Protein AF-A0A1E4PEZ4-F1 (afdb_monomer)

Foldseek 3Di:
DDDDDDDDDDDDPPDDDDDDPPPPPVVPPPDVVPPQDPVNVVLLVVLVVCVVVVVLVVSVVSLVVSCVVRVPDDHDPVSVCSVVVPD

Nearest PDB structures (foldseek):
  4gyo-assembly2_A  TM=7.003E-01  e=5.827E+00  Bacillus subtilis subsp. subtilis str. 168

Mean predicted aligned error: 16.25 Å

Solvent-accessible surface area (backbone atoms only — not comparable to full-atom values): 5839 Å² total; per-residue (Å²): 134,90,84,89,89,77,90,81,78,83,83,75,83,79,76,76,86,79,83,74,88,78,77,72,67,76,78,69,76,78,56,96,79,72,66,69,48,74,67,54,53,51,52,54,48,54,33,50,50,28,49,74,74,64,42,48,69,63,20,46,56,52,50,53,49,50,42,68,79,36,76,81,46,83,68,56,70,72,61,46,48,57,57,74,74,54,133

Sequence (87 aa):
MQAAPAPQAESAPTAPPTDAPSMMMKLRAASPEETMTPAMAAELQAIRLLYAHGDTTAARARLDAFHHEHPHAVLPPDLQRHLETTP

Secondary structure (DSSP, 8-state):
------PPP----------------------TTTTS-HHHHHHHHHHHHHHHHT-HHHHHHHHHHHHHH-TTS---HHHHHHHHH--

pLDDT: mean 73.7, std 16.55, range [44.53, 93.94]

Structure (mmCIF, N/CA/C/O backbone):
data_AF-A0A1E4PEZ4-F1
#
_entry.id   AF-A0A1E4PEZ4-F1
#
loop_
_atom_site.group_PDB
_atom_site.id
_atom_site.type_symbol
_atom_site.label_atom_id
_atom_site.label_alt_id
_atom_site.label_comp_id
_atom_site.label_asym_id
_atom_site.label_entity_id
_atom_site.label_seq_id
_atom_site.pdbx_PDB_ins_code
_atom_site.Cartn_x
_atom_site.Cartn_y
_atom_site.Cartn_z
_atom_site.occupancy
_atom_site.B_iso_or_equiv
_atom_site.auth_seq_id
_atom_site.auth_comp_id
_atom_site.auth_asym_id
_atom_site.auth_atom_id
_atom_site.pdbx_PDB_model_num
ATOM 1 N N . MET A 1 1 ? 5.913 -24.311 -93.161 1.00 45.53 1 MET A N 1
ATOM 2 C CA . MET A 1 1 ? 7.245 -23.672 -93.210 1.00 45.53 1 MET A CA 1
ATOM 3 C C . MET A 1 1 ? 7.607 -23.235 -91.798 1.00 45.53 1 MET A C 1
ATOM 5 O O . MET A 1 1 ? 6.734 -22.739 -91.099 1.00 45.53 1 MET A O 1
ATOM 9 N N . GLN A 1 2 ? 8.844 -23.530 -91.399 1.00 58.72 2 GLN A N 1
ATOM 10 C CA . GLN A 1 2 ? 9.526 -23.219 -90.135 1.00 58.72 2 GLN A CA 1
ATOM 11 C C . GLN A 1 2 ? 9.337 -21.789 -89.608 1.00 58.72 2 GLN A C 1
ATOM 13 O O . GLN A 1 2 ? 9.341 -20.849 -90.394 1.00 58.72 2 GLN A O 1
ATOM 18 N N . ALA A 1 3 ? 9.359 -21.639 -88.279 1.00 54.62 3 ALA A N 1
ATOM 19 C CA . ALA A 1 3 ? 10.499 -21.033 -87.575 1.00 54.62 3 ALA A CA 1
ATOM 20 C C . ALA A 1 3 ? 10.395 -21.280 -86.056 1.00 54.62 3 ALA A C 1
ATOM 22 O O . ALA A 1 3 ? 9.424 -20.881 -85.420 1.00 54.62 3 ALA A O 1
ATOM 23 N N . ALA A 1 4 ? 11.413 -21.934 -85.494 1.00 56.41 4 ALA A N 1
ATOM 24 C CA . ALA A 1 4 ? 11.743 -21.888 -84.071 1.00 56.41 4 ALA A CA 1
ATOM 25 C C . ALA A 1 4 ? 12.766 -20.762 -83.848 1.00 56.41 4 ALA A C 1
ATOM 27 O O . ALA A 1 4 ? 13.685 -20.617 -84.657 1.00 56.41 4 ALA A O 1
ATOM 28 N N . PRO A 1 5 ? 12.588 -19.943 -82.804 1.00 54.59 5 PRO A N 1
ATOM 29 C CA . PRO A 1 5 ? 13.709 -19.568 -81.920 1.00 54.59 5 PRO A CA 1
ATOM 30 C C . PRO A 1 5 ? 13.224 -19.402 -80.457 1.00 54.59 5 PRO A C 1
ATOM 32 O O . PRO A 1 5 ? 12.049 -19.143 -80.235 1.00 54.59 5 PRO A O 1
ATOM 35 N N . ALA A 1 6 ? 13.977 -19.471 -79.361 1.00 58.28 6 ALA A N 1
ATOM 36 C CA . ALA A 1 6 ? 15.326 -19.861 -78.953 1.00 58.28 6 ALA A CA 1
ATOM 37 C C . ALA A 1 6 ? 15.233 -20.048 -77.407 1.00 58.28 6 ALA A C 1
ATOM 39 O O . ALA A 1 6 ? 14.353 -19.437 -76.791 1.00 58.28 6 ALA A O 1
ATOM 40 N N . PRO A 1 7 ? 16.071 -20.871 -76.751 1.00 55.03 7 PRO A N 1
ATOM 41 C CA . PRO A 1 7 ? 15.986 -21.082 -75.305 1.00 55.03 7 PRO A CA 1
ATOM 42 C C . PRO A 1 7 ? 16.459 -19.827 -74.558 1.00 55.03 7 PRO A C 1
ATOM 44 O O . PRO A 1 7 ? 17.584 -19.373 -74.761 1.00 55.03 7 PRO A O 1
ATOM 47 N N . GLN A 1 8 ? 15.603 -19.250 -73.708 1.00 61.16 8 GLN A N 1
ATOM 48 C CA . GLN A 1 8 ? 16.029 -18.207 -72.777 1.00 61.16 8 GLN A CA 1
ATOM 49 C C . GLN A 1 8 ? 16.684 -18.825 -71.541 1.00 61.16 8 GLN A C 1
ATOM 51 O O . GLN A 1 8 ? 16.320 -19.909 -71.090 1.00 61.16 8 GLN A O 1
ATOM 56 N N . ALA A 1 9 ? 17.710 -18.115 -71.089 1.00 57.44 9 ALA A N 1
ATOM 57 C CA . ALA A 1 9 ? 18.800 -18.562 -70.247 1.00 57.44 9 ALA A CA 1
ATOM 58 C C . ALA A 1 9 ? 18.407 -18.983 -68.822 1.00 57.44 9 ALA A C 1
ATOM 60 O O . ALA A 1 9 ? 17.392 -18.571 -68.264 1.00 57.44 9 ALA A O 1
ATOM 61 N N . GLU A 1 10 ? 19.299 -19.799 -68.267 1.00 56.75 10 GLU A N 1
ATOM 62 C CA . GLU A 1 10 ? 19.378 -20.320 -66.907 1.00 56.75 10 GLU A CA 1
ATOM 63 C C . GLU A 1 10 ? 18.864 -19.369 -65.816 1.00 56.75 10 GLU A C 1
ATOM 65 O O . GLU A 1 10 ? 19.314 -18.234 -65.658 1.00 56.75 10 GLU A O 1
ATOM 70 N N . SER A 1 11 ? 17.950 -19.890 -64.996 1.00 55.81 11 SER A N 1
ATOM 71 C CA . SER A 1 11 ? 17.629 -19.318 -63.692 1.00 55.81 11 SER A CA 1
ATOM 72 C C . SER A 1 11 ? 18.813 -19.547 -62.755 1.00 55.81 11 SER A C 1
ATOM 74 O O . SER A 1 11 ? 19.069 -20.674 -62.335 1.00 55.81 11 SER A O 1
ATOM 76 N N . ALA A 1 12 ? 19.538 -18.482 -62.423 1.00 58.88 12 ALA A N 1
ATOM 77 C CA . ALA A 1 12 ? 20.491 -18.507 -61.323 1.00 58.88 12 ALA A CA 1
ATOM 78 C C . ALA A 1 12 ? 19.748 -18.861 -60.016 1.00 58.88 12 ALA A C 1
ATOM 80 O O . ALA A 1 12 ? 18.721 -18.239 -59.721 1.00 58.88 12 ALA A O 1
ATOM 81 N N . PRO A 1 13 ? 20.221 -19.829 -59.212 1.00 54.62 13 PRO A N 1
ATOM 82 C CA . PRO A 1 13 ? 19.662 -20.062 -57.893 1.00 54.62 13 PRO A CA 1
ATOM 83 C C . PRO A 1 13 ? 20.089 -18.913 -56.979 1.00 54.62 13 PRO A C 1
ATOM 85 O O . PRO A 1 13 ? 21.207 -18.880 -56.466 1.00 54.62 13 PRO A O 1
ATOM 88 N N . THR A 1 14 ? 19.192 -17.952 -56.770 1.00 59.69 14 THR A N 1
ATOM 89 C CA . THR A 1 14 ? 19.301 -17.023 -55.646 1.00 59.69 14 THR A CA 1
ATOM 90 C C . THR A 1 14 ? 19.197 -17.853 -54.372 1.00 59.69 14 THR A C 1
ATOM 92 O O . THR A 1 14 ? 18.120 -18.327 -54.012 1.00 59.69 14 THR A O 1
ATOM 95 N N . ALA A 1 15 ? 20.340 -18.088 -53.730 1.00 59.94 15 ALA A N 1
ATOM 96 C CA . ALA A 1 15 ? 20.405 -18.749 -52.439 1.00 59.94 15 ALA A CA 1
ATOM 97 C C . ALA A 1 15 ? 19.507 -18.009 -51.423 1.00 59.94 15 ALA A C 1
ATOM 99 O O . ALA A 1 15 ? 19.495 -16.773 -51.404 1.00 59.94 15 ALA A O 1
ATOM 100 N N . PRO A 1 16 ? 18.743 -18.733 -50.590 1.00 66.12 16 PRO A N 1
ATOM 101 C CA . PRO A 1 16 ? 17.913 -18.114 -49.569 1.00 66.12 16 PRO A CA 1
ATOM 102 C C . PRO A 1 16 ? 18.768 -17.488 -48.453 1.00 66.12 16 PRO A C 1
ATOM 104 O O . PRO A 1 16 ? 19.829 -18.018 -48.123 1.00 66.12 16 PRO A O 1
ATOM 107 N N . PRO A 1 17 ? 18.257 -16.414 -47.826 1.00 65.06 17 PRO A N 1
ATOM 108 C CA . PRO A 1 17 ? 18.604 -15.899 -46.519 1.00 65.06 17 PRO A CA 1
ATOM 109 C C . PRO A 1 17 ? 19.313 -16.814 -45.527 1.00 65.06 17 PRO A C 1
ATOM 111 O O . PRO A 1 17 ? 18.598 -17.439 -44.748 1.00 65.06 17 PRO A O 1
ATOM 114 N N . THR A 1 18 ? 20.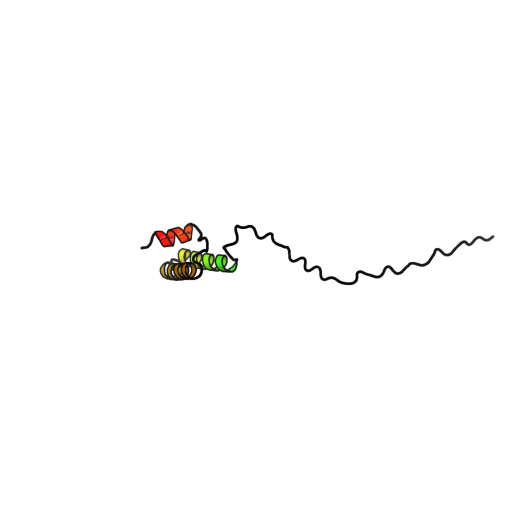641 -16.897 -45.484 1.00 59.16 18 THR A N 1
ATOM 115 C CA . THR A 1 18 ? 21.319 -17.447 -44.303 1.00 59.16 18 THR A CA 1
ATOM 116 C C . THR A 1 18 ? 21.116 -16.492 -43.128 1.00 59.16 18 THR A C 1
ATOM 118 O O . THR A 1 18 ? 21.471 -15.322 -43.218 1.00 59.16 18 THR A O 1
ATOM 121 N N . ASP A 1 19 ? 20.553 -17.042 -42.055 1.00 56.59 19 ASP A N 1
ATOM 122 C CA . ASP A 1 19 ? 20.812 -16.724 -40.649 1.00 56.59 19 ASP A CA 1
ATOM 123 C C . ASP A 1 19 ? 20.758 -15.250 -40.206 1.00 56.59 19 ASP A C 1
ATOM 125 O O . ASP A 1 19 ? 21.695 -14.473 -40.365 1.00 56.59 19 ASP A O 1
ATOM 129 N N . ALA A 1 20 ? 19.669 -14.908 -39.523 1.00 55.56 20 ALA A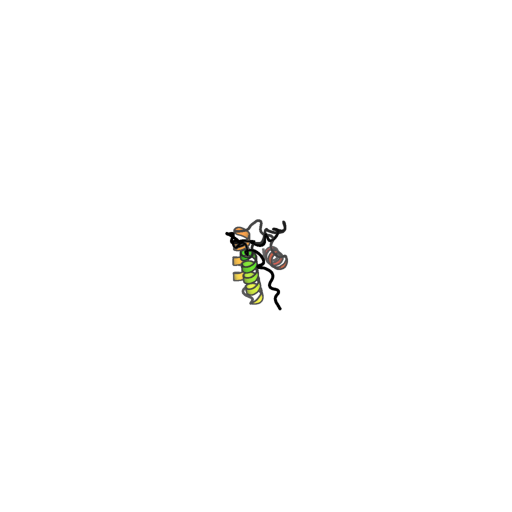 N 1
ATOM 130 C CA . ALA A 1 20 ? 19.772 -14.407 -38.156 1.00 55.56 20 ALA A CA 1
ATOM 131 C C . ALA A 1 20 ? 18.382 -14.494 -37.509 1.00 55.56 20 ALA A C 1
ATOM 133 O O . ALA A 1 20 ? 17.424 -13.935 -38.061 1.00 55.56 20 ALA A O 1
ATOM 134 N N . PRO A 1 21 ? 18.220 -15.117 -36.326 1.00 54.66 21 PRO A N 1
ATOM 135 C CA . PRO A 1 21 ? 17.087 -14.789 -35.486 1.00 54.66 21 PRO A CA 1
ATOM 136 C C . PRO A 1 21 ? 17.255 -13.314 -35.123 1.00 54.66 21 PRO A C 1
ATOM 138 O O . PRO A 1 21 ? 18.036 -12.960 -34.242 1.00 54.66 21 PRO A O 1
ATOM 141 N N . SER A 1 22 ? 16.545 -12.436 -35.837 1.00 49.97 22 SER A N 1
ATOM 142 C CA . SER A 1 22 ? 16.312 -11.064 -35.402 1.00 49.97 22 SER A CA 1
ATOM 143 C C . SER A 1 22 ? 15.534 -11.134 -34.092 1.00 49.97 22 SER A C 1
ATOM 145 O O . SER A 1 22 ? 14.316 -10.979 -34.048 1.00 49.97 22 SER A O 1
ATOM 147 N N . MET A 1 23 ? 16.260 -11.360 -32.997 1.00 59.19 23 MET A N 1
ATOM 148 C CA . MET A 1 23 ? 15.890 -10.916 -31.668 1.00 59.19 23 MET A CA 1
ATOM 149 C C . MET A 1 23 ? 15.917 -9.386 -31.699 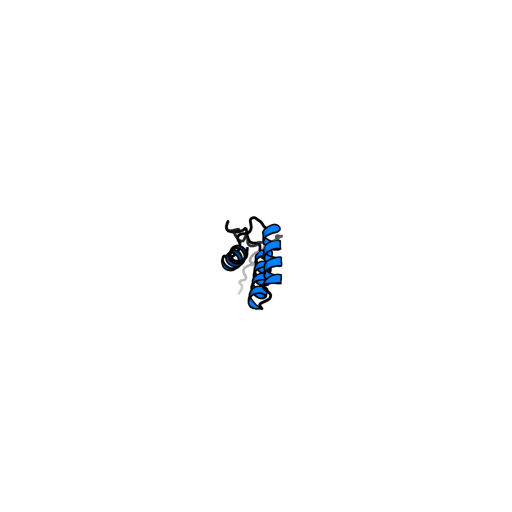1.00 59.19 23 MET A C 1
ATOM 151 O O . MET A 1 23 ? 16.729 -8.738 -31.048 1.00 59.19 23 MET A O 1
ATOM 155 N N . MET A 1 24 ? 14.997 -8.784 -32.455 1.00 52.81 24 MET A N 1
ATOM 156 C CA . MET A 1 24 ? 14.505 -7.454 -32.149 1.00 52.81 24 MET A CA 1
ATOM 157 C C . MET A 1 24 ? 13.690 -7.607 -30.868 1.00 52.81 24 MET A C 1
ATOM 159 O O . MET A 1 24 ? 12.460 -7.563 -30.857 1.00 52.81 24 MET A O 1
ATOM 163 N N . MET A 1 25 ? 14.405 -7.815 -29.758 1.00 54.31 25 MET A N 1
ATOM 164 C CA . MET A 1 25 ? 13.957 -7.293 -28.488 1.00 54.31 25 MET A CA 1
ATOM 165 C C . MET A 1 25 ? 13.664 -5.833 -28.781 1.00 54.31 25 MET A C 1
ATOM 167 O O . MET A 1 25 ? 14.571 -5.061 -29.088 1.00 54.31 25 MET A O 1
ATOM 171 N N . LYS A 1 26 ? 12.373 -5.493 -28.810 1.00 57.31 26 LYS A N 1
ATOM 172 C CA . LYS A 1 26 ? 11.917 -4.116 -28.735 1.00 57.31 26 LYS A CA 1
ATOM 173 C C . LYS A 1 26 ? 12.723 -3.499 -27.607 1.00 57.31 26 LYS A C 1
ATOM 175 O O . LYS A 1 26 ? 12.463 -3.792 -26.441 1.00 57.31 26 LYS A O 1
ATOM 180 N N . LEU A 1 27 ? 13.720 -2.703 -27.979 1.00 57.16 27 LEU A N 1
ATOM 181 C CA . LEU A 1 27 ? 14.389 -1.772 -27.101 1.00 57.16 27 LEU A CA 1
ATOM 182 C C . LEU A 1 27 ? 13.289 -0.776 -26.750 1.00 57.16 27 LEU A C 1
ATOM 184 O O . LEU A 1 27 ? 13.061 0.223 -27.430 1.00 57.16 27 LEU A O 1
ATOM 188 N N . ARG A 1 28 ? 12.474 -1.167 -25.769 1.00 52.69 28 ARG A N 1
ATOM 189 C CA . ARG A 1 28 ? 11.553 -0.288 -25.084 1.00 52.69 28 ARG A CA 1
ATOM 190 C C . ARG A 1 28 ? 12.498 0.745 -24.506 1.00 52.69 28 ARG A C 1
ATOM 192 O O . ARG A 1 28 ? 13.292 0.409 -23.635 1.00 52.69 28 ARG A O 1
ATOM 199 N N . ALA A 1 29 ? 12.536 1.911 -25.143 1.00 49.28 29 ALA A N 1
ATOM 200 C CA . ALA A 1 29 ? 13.308 3.038 -24.675 1.00 49.28 29 ALA A CA 1
ATOM 201 C C . ALA A 1 29 ? 12.972 3.178 -23.194 1.00 49.28 29 ALA A C 1
ATOM 203 O O . ALA A 1 29 ? 11.814 3.425 -22.851 1.00 49.28 29 ALA A O 1
ATOM 204 N N . ALA A 1 30 ? 13.955 2.867 -22.356 1.00 49.62 30 ALA A N 1
ATOM 205 C CA . ALA A 1 30 ? 13.852 3.020 -20.928 1.00 49.62 30 ALA A CA 1
ATOM 206 C C . ALA A 1 30 ? 13.716 4.518 -20.692 1.00 49.62 30 ALA A C 1
ATOM 208 O O . ALA A 1 30 ? 14.691 5.269 -20.776 1.00 49.62 30 ALA A O 1
ATOM 209 N N . SER A 1 31 ? 12.474 4.979 -20.557 1.00 44.53 31 SER A N 1
ATOM 210 C CA . SER A 1 31 ? 12.207 6.337 -20.122 1.00 44.53 31 SER A CA 1
ATOM 211 C C . SER A 1 31 ? 12.894 6.508 -18.766 1.00 44.53 31 SER A C 1
ATOM 213 O O . SER A 1 31 ? 12.754 5.634 -17.911 1.00 44.53 31 SER A O 1
ATOM 215 N N . PRO A 1 32 ? 13.582 7.629 -18.508 1.00 48.50 32 PRO A N 1
ATOM 216 C CA . PRO A 1 32 ? 14.208 7.908 -1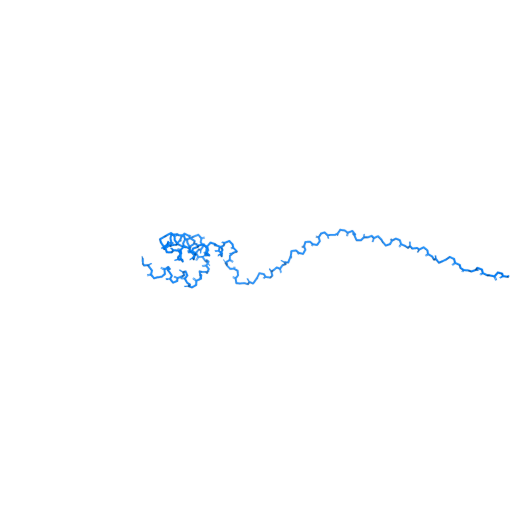7.214 1.00 48.50 32 PRO A CA 1
ATOM 217 C C . PRO A 1 32 ? 13.201 8.133 -16.060 1.00 48.50 32 PRO A C 1
ATOM 219 O O . PRO A 1 32 ? 13.565 8.681 -15.028 1.00 48.50 32 PRO A O 1
ATOM 222 N N . GLU A 1 33 ? 11.953 7.675 -16.200 1.00 50.06 33 GLU A N 1
ATOM 223 C CA . GLU A 1 33 ? 10.977 7.514 -15.112 1.00 50.06 33 GLU A CA 1
ATOM 224 C C . GLU A 1 33 ? 11.001 6.093 -14.504 1.00 50.06 33 GLU A C 1
ATOM 226 O O . GLU A 1 33 ? 10.134 5.712 -13.717 1.00 50.06 33 GLU A O 1
ATOM 231 N N . GLU A 1 34 ? 11.994 5.271 -14.856 1.00 52.69 34 GLU A N 1
ATOM 232 C CA . GLU A 1 34 ? 12.176 3.931 -14.299 1.00 52.69 34 GLU A CA 1
ATOM 233 C C . GLU A 1 34 ? 12.891 3.964 -12.945 1.00 52.69 34 GLU A C 1
ATOM 235 O O . GLU A 1 34 ? 14.103 3.805 -12.832 1.00 52.69 34 GLU A O 1
ATOM 240 N N . THR A 1 35 ? 12.123 4.109 -11.871 1.00 61.34 35 THR A N 1
ATOM 241 C CA . THR A 1 35 ? 12.520 3.531 -10.569 1.00 61.34 35 THR A CA 1
ATOM 242 C C . THR A 1 35 ? 11.501 2.508 -10.065 1.00 61.34 35 THR A C 1
ATOM 244 O O . THR A 1 35 ? 11.761 1.796 -9.101 1.00 61.34 35 THR A O 1
ATOM 247 N N . MET A 1 36 ? 10.356 2.364 -10.742 1.00 72.94 36 MET A N 1
ATOM 248 C CA . MET A 1 36 ? 9.301 1.431 -10.356 1.00 72.94 36 MET A CA 1
ATOM 249 C C . MET A 1 36 ? 9.245 0.253 -11.330 1.00 72.94 36 MET A C 1
ATOM 251 O O . MET A 1 36 ? 8.757 0.366 -12.454 1.00 72.94 36 MET A O 1
ATOM 255 N N . THR A 1 37 ? 9.771 -0.893 -10.897 1.00 83.38 37 THR A N 1
ATOM 256 C CA . THR A 1 37 ? 9.724 -2.131 -11.686 1.00 83.38 37 THR A CA 1
ATOM 257 C C . THR A 1 37 ? 8.287 -2.673 -11.778 1.00 83.38 37 THR A C 1
ATOM 259 O O . THR A 1 37 ? 7.459 -2.393 -10.906 1.00 83.38 37 THR A O 1
ATOM 262 N N . PRO A 1 38 ? 7.959 -3.510 -12.782 1.00 82.88 38 PRO A N 1
ATOM 263 C CA . PRO A 1 38 ? 6.644 -4.153 -12.862 1.00 82.88 38 PRO A CA 1
ATOM 264 C C . PRO A 1 38 ? 6.298 -4.981 -11.615 1.00 82.88 38 PRO A C 1
ATOM 266 O O . PRO A 1 38 ? 5.139 -5.029 -11.213 1.00 82.88 38 PRO A O 1
ATOM 269 N N . ALA A 1 39 ? 7.305 -5.597 -10.986 1.00 85.81 39 ALA A N 1
ATOM 270 C CA . ALA A 1 39 ? 7.140 -6.340 -9.740 1.00 85.81 39 ALA A CA 1
ATOM 271 C C . ALA A 1 39 ? 6.770 -5.412 -8.571 1.00 85.81 39 ALA A C 1
ATOM 273 O O . ALA A 1 39 ? 5.818 -5.688 -7.846 1.00 85.81 39 ALA A O 1
ATOM 274 N N . MET A 1 40 ? 7.445 -4.264 -8.449 1.00 87.38 40 MET A N 1
ATOM 275 C CA . MET A 1 40 ? 7.110 -3.243 -7.449 1.00 87.38 40 MET A CA 1
ATOM 276 C C . MET A 1 40 ? 5.691 -2.700 -7.638 1.00 87.38 40 MET A C 1
ATOM 278 O O . MET A 1 40 ? 4.945 -2.546 -6.675 1.00 87.38 40 MET A O 1
ATOM 282 N N . ALA A 1 41 ? 5.287 -2.449 -8.885 1.00 86.12 41 ALA A N 1
ATOM 283 C CA . ALA A 1 41 ? 3.938 -1.982 -9.187 1.00 86.12 41 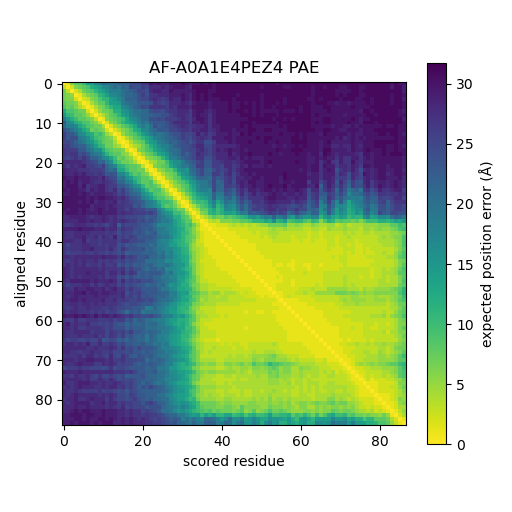ALA A CA 1
ATOM 284 C C . ALA A 1 41 ? 2.856 -3.010 -8.815 1.00 86.12 41 ALA A C 1
ATOM 286 O O . ALA A 1 41 ? 1.785 -2.623 -8.346 1.00 86.12 41 ALA A O 1
ATOM 287 N N . ALA A 1 42 ? 3.134 -4.306 -8.991 1.00 89.81 42 ALA A N 1
ATOM 288 C CA . ALA A 1 42 ? 2.235 -5.375 -8.569 1.00 89.81 42 ALA A CA 1
ATOM 289 C C . ALA A 1 42 ? 2.105 -5.448 -7.038 1.00 89.81 42 ALA A C 1
ATOM 291 O O . ALA A 1 42 ? 0.987 -5.563 -6.535 1.00 89.81 42 ALA A O 1
ATOM 292 N N . GLU A 1 43 ? 3.212 -5.309 -6.301 1.00 90.88 43 GLU A N 1
ATOM 293 C CA . GLU A 1 43 ? 3.201 -5.305 -4.831 1.00 90.88 43 GLU A CA 1
ATOM 294 C C . GLU A 1 43 ? 2.417 -4.104 -4.275 1.00 90.88 43 GLU A C 1
ATOM 296 O O . GLU A 1 43 ? 1.544 -4.260 -3.422 1.00 90.88 43 GLU A O 1
ATOM 301 N N . LEU A 1 44 ? 2.620 -2.907 -4.834 1.00 90.75 44 LEU A N 1
ATOM 302 C CA . LEU A 1 44 ? 1.856 -1.712 -4.453 1.00 90.75 44 LEU A CA 1
ATOM 303 C C . LEU A 1 44 ? 0.357 -1.860 -4.756 1.00 90.75 44 LEU A C 1
ATOM 305 O O . LEU A 1 44 ? -0.479 -1.404 -3.976 1.00 90.75 44 LEU A O 1
ATOM 309 N N . GLN A 1 45 ? -0.007 -2.538 -5.850 1.00 92.06 45 GLN A N 1
ATOM 310 C CA . GLN A 1 45 ? -1.405 -2.884 -6.119 1.00 92.06 45 GLN A CA 1
ATOM 311 C C . GLN A 1 45 ? -1.969 -3.883 -5.101 1.00 92.06 45 GLN A C 1
ATOM 313 O O . GLN A 1 45 ? -3.102 -3.715 -4.654 1.00 92.06 45 GLN A O 1
ATOM 318 N N . ALA A 1 46 ? -1.196 -4.890 -4.690 1.00 93.50 46 ALA A N 1
ATOM 319 C CA . ALA A 1 46 ? -1.618 -5.822 -3.646 1.00 93.50 46 ALA A CA 1
ATOM 320 C C . ALA A 1 46 ? -1.857 -5.100 -2.307 1.00 93.50 46 ALA A C 1
ATOM 322 O O . ALA A 1 46 ? -2.864 -5.347 -1.644 1.00 93.50 46 ALA A O 1
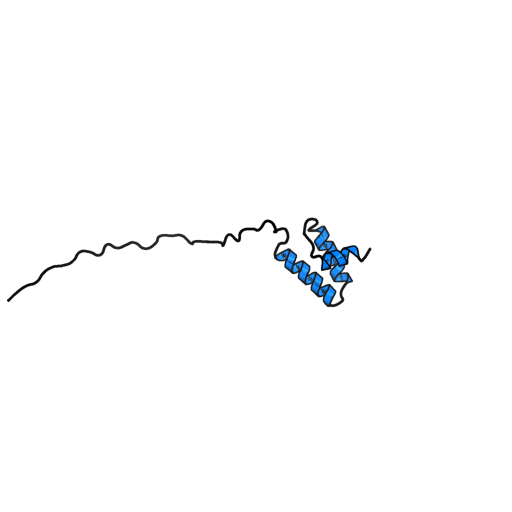ATOM 323 N N . ILE A 1 47 ? -0.990 -4.148 -1.948 1.00 93.00 47 ILE A N 1
ATOM 324 C CA . ILE A 1 47 ? -1.151 -3.291 -0.763 1.00 93.00 47 ILE A CA 1
ATOM 325 C C . ILE A 1 47 ? -2.435 -2.451 -0.856 1.00 93.00 47 ILE A C 1
ATOM 327 O O . ILE A 1 47 ? -3.199 -2.380 0.108 1.00 93.00 47 ILE A O 1
ATOM 331 N N . ARG A 1 48 ? -2.723 -1.851 -2.017 1.00 91.00 48 ARG A N 1
ATOM 332 C CA . ARG A 1 48 ? -3.969 -1.092 -2.238 1.00 91.00 48 ARG A CA 1
ATOM 333 C C . ARG A 1 48 ? -5.216 -1.948 -2.076 1.00 91.00 48 ARG A C 1
ATOM 335 O O . ARG A 1 48 ? -6.191 -1.487 -1.488 1.00 91.00 48 ARG A O 1
A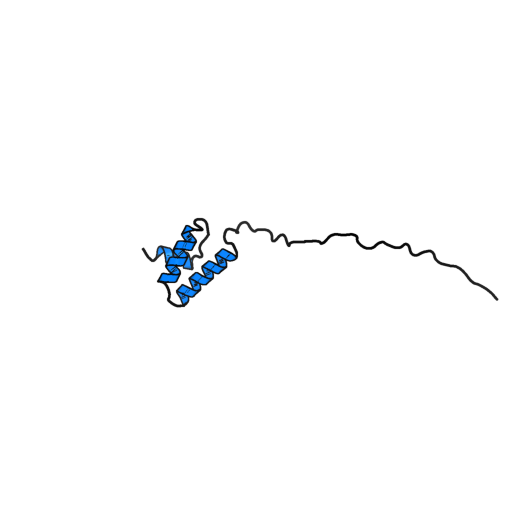TOM 342 N N . LEU A 1 49 ? -5.192 -3.184 -2.573 1.00 93.94 49 LEU A N 1
ATOM 343 C CA . LEU A 1 49 ? -6.309 -4.110 -2.398 1.00 93.94 49 LEU A CA 1
ATOM 344 C C . LEU A 1 49 ? -6.557 -4.396 -0.913 1.00 93.94 49 LEU A C 1
ATOM 346 O O . LEU A 1 49 ? -7.706 -4.369 -0.486 1.00 93.94 49 LEU A O 1
ATOM 350 N N . LEU A 1 50 ? -5.507 -4.572 -0.106 1.00 92.62 50 LEU A N 1
ATOM 351 C CA . LEU A 1 50 ? -5.655 -4.752 1.343 1.00 92.62 50 LEU A CA 1
ATOM 352 C C . LEU A 1 50 ? -6.313 -3.533 2.012 1.00 92.62 50 LEU A C 1
ATOM 354 O O . LEU A 1 50 ? -7.232 -3.700 2.813 1.00 92.62 50 LEU A O 1
ATOM 358 N N . TYR A 1 51 ? -5.927 -2.310 1.632 1.00 88.25 51 TYR A N 1
ATOM 359 C CA . TYR A 1 51 ? -6.614 -1.099 2.100 1.00 88.25 51 TYR A CA 1
ATOM 360 C C . TYR A 1 51 ? -8.087 -1.058 1.672 1.00 88.25 51 TYR A C 1
ATOM 362 O O . TYR A 1 51 ? -8.945 -0.705 2.480 1.00 88.25 51 TYR A O 1
ATOM 370 N N . ALA A 1 52 ? -8.395 -1.454 0.435 1.00 91.12 52 ALA A N 1
ATOM 371 C CA . ALA A 1 52 ? -9.766 -1.501 -0.072 1.00 91.12 52 ALA A CA 1
ATOM 372 C C . ALA A 1 52 ? -10.635 -2.552 0.646 1.00 91.12 52 ALA A C 1
ATOM 374 O O . ALA A 1 52 ? -11.832 -2.335 0.826 1.00 91.12 52 ALA A O 1
ATOM 375 N N . HIS A 1 53 ? -10.038 -3.663 1.084 1.00 92.62 53 HIS A N 1
ATOM 376 C CA . HIS A 1 53 ? -10.707 -4.706 1.866 1.00 92.62 53 HIS A CA 1
ATOM 377 C C . HIS A 1 53 ? -10.870 -4.356 3.355 1.00 92.62 53 HIS A C 1
ATOM 379 O O . HIS A 1 53 ? -11.602 -5.046 4.062 1.00 92.62 53 HIS A O 1
ATOM 385 N N . GLY A 1 54 ? -10.244 -3.274 3.830 1.00 89.69 54 GLY A N 1
ATOM 386 C CA . GLY A 1 54 ? -10.273 -2.862 5.235 1.00 89.69 54 GLY A CA 1
ATOM 387 C C . GLY A 1 54 ? -9.189 -3.508 6.104 1.00 89.69 54 GLY A C 1
ATOM 388 O O . GLY A 1 54 ? -9.108 -3.196 7.291 1.00 89.69 54 GLY A O 1
ATOM 389 N N . ASP A 1 55 ? -8.308 -4.328 5.525 1.00 91.88 55 ASP A N 1
ATOM 390 C CA . ASP A 1 55 ? -7.153 -4.945 6.191 1.00 91.88 55 ASP A CA 1
ATOM 391 C C . ASP A 1 55 ? -5.984 -3.951 6.318 1.00 91.88 55 ASP A C 1
ATOM 393 O O . ASP A 1 55 ? -4.863 -4.173 5.849 1.00 91.88 55 ASP A O 1
ATOM 397 N N . THR A 1 56 ? -6.244 -2.812 6.963 1.00 88.56 56 THR A N 1
ATOM 398 C CA . THR A 1 56 ? -5.312 -1.676 7.031 1.00 88.56 56 THR A CA 1
ATOM 399 C C . THR A 1 56 ? -4.012 -2.013 7.763 1.00 88.56 56 THR A C 1
ATOM 401 O O . THR A 1 56 ? -2.956 -1.529 7.364 1.00 88.56 56 THR A O 1
ATOM 404 N N . THR A 1 57 ? -4.049 -2.880 8.783 1.00 89.69 57 THR A N 1
ATOM 405 C CA . THR A 1 57 ? -2.853 -3.331 9.515 1.00 89.69 57 THR A CA 1
ATOM 406 C C . THR A 1 57 ? -1.925 -4.166 8.633 1.00 89.69 57 THR A C 1
ATOM 408 O O . THR A 1 57 ? -0.718 -3.928 8.615 1.00 89.69 57 THR A O 1
ATOM 411 N N . ALA A 1 58 ? -2.471 -5.117 7.866 1.00 90.69 58 ALA A N 1
ATOM 412 C CA . ALA A 1 58 ? -1.683 -5.952 6.959 1.00 90.69 58 ALA A CA 1
ATOM 413 C C . ALA A 1 58 ? -1.163 -5.144 5.760 1.00 90.69 58 ALA A C 1
ATOM 415 O O . ALA A 1 58 ? -0.005 -5.302 5.366 1.00 90.69 58 ALA A O 1
ATOM 416 N N . ALA A 1 59 ? -1.994 -4.243 5.222 1.00 91.25 59 ALA A N 1
ATOM 417 C CA . ALA A 1 59 ? -1.601 -3.305 4.175 1.00 91.25 59 ALA A CA 1
ATOM 418 C C . ALA A 1 59 ? -0.425 -2.433 4.629 1.00 91.25 59 ALA A C 1
ATOM 420 O O . ALA A 1 59 ? 0.567 -2.308 3.914 1.00 91.25 59 ALA A O 1
ATOM 421 N N . ARG A 1 60 ? -0.509 -1.891 5.850 1.00 89.38 60 ARG A N 1
ATOM 422 C CA . ARG A 1 60 ? 0.524 -1.035 6.431 1.00 89.38 60 ARG A CA 1
ATOM 423 C C . ARG A 1 60 ? 1.832 -1.784 6.648 1.00 89.38 60 ARG A C 1
ATOM 425 O O . ARG A 1 60 ? 2.859 -1.317 6.177 1.00 89.38 60 ARG A O 1
ATOM 432 N N . ALA A 1 61 ? 1.788 -2.966 7.261 1.00 91.56 61 ALA A N 1
ATOM 433 C CA . ALA A 1 61 ? 2.986 -3.776 7.480 1.00 91.56 61 ALA A CA 1
ATOM 434 C C . ALA A 1 61 ? 3.720 -4.097 6.165 1.00 91.56 61 ALA A C 1
ATOM 436 O O . ALA A 1 61 ? 4.945 -4.022 6.102 1.00 91.56 61 ALA A O 1
ATOM 437 N N . ARG A 1 62 ? 2.973 -4.407 5.095 1.00 92.50 62 ARG A N 1
ATOM 438 C CA . ARG A 1 62 ? 3.553 -4.617 3.761 1.00 92.50 62 ARG A CA 1
ATOM 439 C C . ARG A 1 62 ? 4.091 -3.337 3.137 1.00 92.50 62 ARG A C 1
ATOM 441 O O . ARG A 1 62 ? 5.129 -3.387 2.489 1.00 92.50 62 ARG A O 1
ATOM 448 N N . LEU A 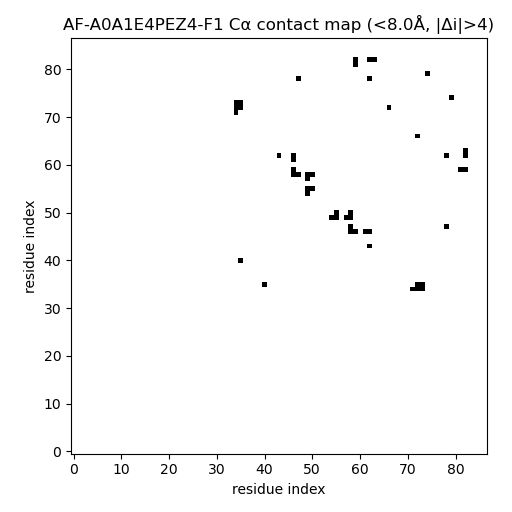1 63 ? 3.409 -2.210 3.322 1.00 91.38 63 LEU A N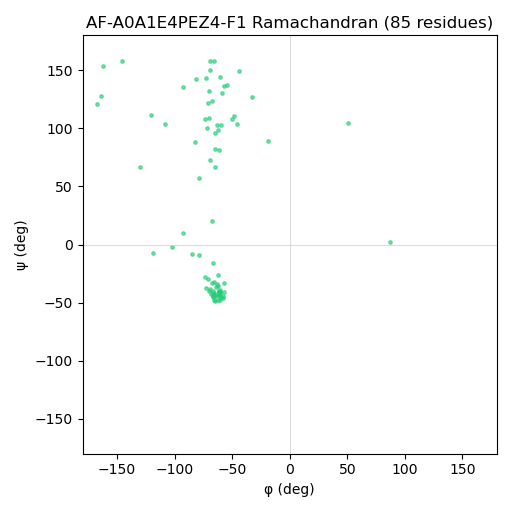 1
ATOM 449 C CA . LEU A 1 63 ? 3.861 -0.918 2.814 1.00 91.38 63 LEU A CA 1
ATOM 450 C C . LEU A 1 63 ? 5.156 -0.455 3.493 1.00 91.38 63 LEU A C 1
ATOM 452 O O . LEU A 1 63 ? 6.064 0.007 2.807 1.00 91.38 63 LEU A O 1
ATOM 456 N N . ASP A 1 64 ? 5.262 -0.629 4.811 1.00 90.62 64 ASP A N 1
ATOM 457 C CA . ASP A 1 64 ? 6.479 -0.332 5.572 1.00 90.62 64 ASP A CA 1
ATOM 458 C C . ASP A 1 64 ? 7.637 -1.253 5.154 1.00 90.62 64 ASP A C 1
ATOM 460 O O . ASP A 1 64 ? 8.747 -0.772 4.919 1.00 90.62 64 ASP A O 1
ATOM 464 N N . ALA A 1 65 ? 7.384 -2.557 4.979 1.00 92.81 65 ALA A N 1
ATOM 465 C CA . ALA A 1 65 ? 8.384 -3.499 4.467 1.00 92.81 65 ALA A CA 1
ATOM 466 C C . ALA A 1 65 ? 8.858 -3.115 3.055 1.00 92.81 65 ALA A C 1
ATOM 468 O O . ALA A 1 65 ? 10.059 -2.994 2.822 1.00 92.81 65 ALA A O 1
ATOM 469 N N . PHE A 1 66 ? 7.920 -2.813 2.152 1.00 91.00 66 PHE A N 1
ATOM 470 C CA . PHE A 1 66 ? 8.224 -2.362 0.796 1.00 91.00 66 PHE A CA 1
ATOM 471 C C . PHE A 1 66 ? 9.089 -1.094 0.798 1.00 91.00 66 PHE A C 1
ATOM 473 O O . PHE A 1 66 ? 10.067 -1.012 0.060 1.00 91.00 66 PHE A O 1
ATOM 480 N N . HIS A 1 67 ? 8.765 -0.111 1.641 1.00 89.06 67 HIS A N 1
ATOM 481 C CA . HIS A 1 67 ? 9.545 1.122 1.752 1.00 89.06 67 HIS A CA 1
ATOM 482 C C . HIS A 1 67 ? 10.938 0.878 2.357 1.00 89.06 67 HIS A C 1
ATOM 484 O O . HIS A 1 67 ? 11.901 1.537 1.973 1.00 89.06 67 HIS A O 1
ATOM 490 N N . HIS A 1 68 ? 11.073 -0.081 3.277 1.00 89.88 68 HIS A N 1
ATOM 491 C CA . HIS A 1 68 ? 12.369 -0.467 3.836 1.00 89.88 68 HIS A CA 1
ATOM 492 C C . HIS A 1 68 ? 13.268 -1.171 2.806 1.00 89.88 68 HIS A C 1
ATOM 494 O O . HIS A 1 68 ? 14.458 -0.873 2.725 1.00 89.88 68 HIS A O 1
ATOM 500 N N . GLU A 1 69 ? 12.707 -2.078 2.002 1.00 89.62 69 GLU A N 1
ATOM 501 C CA . GLU A 1 69 ? 13.428 -2.793 0.937 1.00 89.62 69 GLU A CA 1
ATOM 502 C C . GLU A 1 69 ? 13.727 -1.896 -0.273 1.00 89.62 69 GLU A C 1
ATOM 504 O O . GLU A 1 69 ? 14.717 -2.090 -0.986 1.00 89.62 69 GLU A O 1
ATOM 509 N N . HIS A 1 70 ? 12.884 -0.890 -0.502 1.00 87.94 70 HIS A N 1
ATOM 510 C CA . HIS A 1 70 ? 12.982 0.029 -1.626 1.00 87.94 70 HIS A CA 1
ATOM 511 C C . HIS A 1 70 ? 12.911 1.495 -1.168 1.00 87.94 70 HIS A C 1
ATOM 513 O O . HIS A 1 70 ? 11.988 2.218 -1.548 1.00 87.94 70 HIS A O 1
ATOM 519 N N . PRO A 1 71 ? 13.919 1.988 -0.422 1.00 83.00 71 PRO A N 1
ATOM 520 C CA . PRO A 1 71 ? 13.901 3.339 0.151 1.00 83.00 71 PRO A CA 1
ATOM 521 C C . PRO A 1 71 ? 13.955 4.454 -0.902 1.00 83.00 71 PRO A C 1
ATOM 523 O O . PRO A 1 71 ? 13.675 5.612 -0.606 1.00 83.00 71 PRO A O 1
ATOM 526 N N . HIS A 1 72 ? 14.336 4.120 -2.136 1.00 83.50 72 HIS A N 1
ATOM 527 C CA . HIS A 1 72 ? 14.384 5.047 -3.266 1.00 83.50 72 HIS A CA 1
ATOM 528 C C . HIS A 1 72 ? 13.195 4.888 -4.221 1.00 83.50 72 HIS A C 1
ATOM 530 O O . HIS A 1 72 ? 13.115 5.616 -5.210 1.00 83.50 72 HIS A O 1
ATOM 536 N N . ALA A 1 73 ? 12.290 3.934 -3.971 1.00 82.75 73 ALA A N 1
ATOM 537 C CA . ALA A 1 73 ? 11.116 3.769 -4.812 1.00 82.75 73 ALA A CA 1
ATOM 538 C C . ALA A 1 73 ? 10.152 4.938 -4.602 1.00 82.75 73 ALA A C 1
ATOM 540 O O . ALA A 1 73 ? 9.802 5.301 -3.479 1.00 82.75 73 ALA A O 1
ATOM 541 N N . VAL A 1 74 ? 9.691 5.510 -5.712 1.00 81.38 74 VAL A N 1
ATOM 542 C CA . VAL A 1 74 ? 8.668 6.551 -5.686 1.00 81.38 74 VAL A CA 1
ATOM 543 C C . VAL A 1 74 ? 7.333 5.896 -5.351 1.00 81.38 74 VAL A C 1
ATOM 545 O O . VAL A 1 74 ? 6.764 5.166 -6.164 1.00 81.38 74 VAL A O 1
ATOM 548 N N . LEU A 1 75 ? 6.837 6.138 -4.137 1.00 84.94 75 LEU A N 1
ATOM 549 C CA . LEU A 1 75 ? 5.527 5.653 -3.727 1.00 84.94 75 LEU A CA 1
ATOM 550 C C . LEU A 1 75 ? 4.408 6.444 -4.416 1.00 84.94 75 LEU A C 1
ATOM 552 O O . LEU A 1 75 ? 4.506 7.664 -4.568 1.00 84.94 75 LEU A O 1
ATOM 556 N N . PRO A 1 76 ? 3.299 5.783 -4.779 1.00 85.62 76 PRO A N 1
ATOM 557 C CA . PRO A 1 76 ? 2.100 6.479 -5.200 1.00 85.62 76 PRO A CA 1
ATOM 558 C C . PRO A 1 76 ? 1.560 7.397 -4.091 1.00 85.62 76 PRO A C 1
ATOM 560 O O . PRO A 1 76 ? 1.594 7.016 -2.917 1.00 85.62 76 PRO A O 1
ATOM 563 N N . PRO A 1 77 ? 0.998 8.570 -4.435 1.00 84.94 77 PRO A N 1
ATOM 564 C CA . PRO A 1 77 ? 0.581 9.576 -3.455 1.00 84.94 77 PRO A CA 1
ATOM 565 C C . PRO A 1 77 ? -0.519 9.089 -2.500 1.00 84.94 77 PRO A C 1
ATOM 567 O O . PRO A 1 77 ? -0.622 9.580 -1.378 1.00 84.94 77 PRO A O 1
ATOM 570 N N . ASP A 1 78 ? -1.345 8.126 -2.917 1.00 84.38 78 ASP A N 1
ATOM 571 C CA . ASP A 1 78 ? -2.332 7.486 -2.044 1.00 84.38 78 ASP A CA 1
ATOM 572 C C . ASP A 1 78 ? -1.662 6.680 -0.921 1.00 84.38 78 ASP A C 1
ATOM 574 O O . ASP A 1 78 ? -1.994 6.865 0.248 1.00 84.38 78 ASP A O 1
ATOM 578 N N . LEU A 1 79 ? -0.665 5.858 -1.256 1.00 84.88 79 LEU A N 1
ATOM 579 C CA . LEU A 1 79 ? 0.080 5.052 -0.288 1.00 84.88 79 LEU A CA 1
ATOM 580 C C . LEU A 1 79 ? 1.016 5.912 0.567 1.00 84.88 79 LEU A C 1
ATOM 582 O O . LEU A 1 79 ? 1.119 5.693 1.771 1.00 84.88 79 LEU A O 1
ATOM 586 N N . GLN A 1 80 ? 1.634 6.939 -0.021 1.00 84.31 80 GLN A N 1
ATOM 587 C CA . GLN A 1 80 ? 2.449 7.901 0.719 1.00 84.31 80 GLN A CA 1
ATOM 588 C C . GLN A 1 80 ? 1.626 8.613 1.801 1.00 84.31 80 GLN A C 1
ATOM 590 O O . GLN A 1 80 ? 2.036 8.656 2.958 1.00 84.31 80 GLN A O 1
ATOM 595 N N . ARG A 1 81 ? 0.406 9.059 1.468 1.00 83.44 81 ARG A N 1
ATOM 596 C CA . ARG A 1 81 ? -0.502 9.660 2.452 1.00 83.44 81 ARG A CA 1
ATOM 597 C C . ARG A 1 81 ? -0.846 8.691 3.580 1.00 83.44 81 ARG A C 1
ATOM 599 O O . ARG A 1 81 ? -0.940 9.115 4.730 1.00 83.44 81 ARG A O 1
ATOM 606 N N . HIS A 1 82 ? -1.040 7.406 3.279 1.00 78.75 82 HIS A N 1
ATOM 607 C CA . HIS A 1 82 ? -1.277 6.402 4.315 1.00 78.75 82 HIS A CA 1
ATOM 608 C C . HIS A 1 82 ? -0.092 6.295 5.282 1.00 78.75 82 HIS A C 1
ATOM 610 O O . HIS A 1 82 ? -0.339 6.242 6.485 1.00 78.75 82 HIS A O 1
ATOM 616 N N . LEU A 1 83 ? 1.158 6.357 4.803 1.00 75.25 83 LEU A N 1
ATOM 617 C CA . LEU A 1 83 ? 2.350 6.394 5.663 1.00 75.25 83 LEU A CA 1
ATOM 618 C C . LEU A 1 83 ? 2.386 7.634 6.565 1.00 75.25 83 LEU A C 1
ATOM 620 O O . LEU A 1 83 ? 2.565 7.499 7.770 1.00 75.25 83 LEU A O 1
ATOM 624 N N . GLU A 1 84 ? 2.148 8.821 6.008 1.00 79.19 84 GLU A N 1
ATOM 625 C CA . GLU A 1 84 ? 2.247 10.093 6.742 1.00 79.19 84 GLU A CA 1
ATOM 626 C C . GLU A 1 84 ? 1.128 10.306 7.773 1.00 79.19 84 GLU A C 1
ATOM 628 O O . GLU A 1 84 ? 1.321 10.983 8.780 1.00 79.19 84 GLU A O 1
ATOM 633 N N . THR A 1 85 ? -0.062 9.754 7.528 1.00 71.00 85 THR A N 1
ATOM 634 C CA . THR A 1 85 ? -1.254 10.011 8.360 1.00 71.00 85 THR A CA 1
ATOM 635 C C . THR A 1 85 ? -1.372 9.125 9.596 1.00 71.00 85 THR A C 1
ATOM 637 O O . THR A 1 85 ? -2.241 9.372 10.429 1.00 71.00 85 THR A O 1
ATOM 640 N N . THR A 1 86 ? -0.523 8.106 9.739 1.00 54.28 86 THR A N 1
ATOM 641 C CA . THR A 1 86 ? -0.510 7.244 10.931 1.00 54.28 86 THR A CA 1
ATOM 642 C C . THR A 1 86 ? 0.873 7.340 11.580 1.00 54.28 86 THR A C 1
ATOM 644 O O . THR A 1 86 ? 1.829 6.902 10.932 1.00 54.28 86 THR A O 1
ATOM 647 N N . PRO A 1 87 ? 0.990 7.954 12.775 1.00 50.84 87 PRO A N 1
ATOM 648 C CA . PRO A 1 87 ? 2.252 8.073 13.505 1.00 50.84 87 PRO A CA 1
ATOM 649 C C . PRO A 1 87 ? 2.753 6.730 14.045 1.00 50.84 87 PRO A C 1
ATOM 651 O O . PRO A 1 87 ? 1.911 5.831 14.285 1.00 50.84 87 PRO A O 1
#

Radius of gyration: 31.33 Å; Cα contacts (8 Å, |Δi|>4): 26; chains: 1; bounding box: 32×34×107 Å